Protein AF-A0A2E8TLS9-F1 (afdb_monomer_lite)

Foldseek 3Di:
DPPVVVVVVVVVVVVVVVVVVVVVVVVVVVVVVVVVVVVVVLVVVLVVLVVVLVVVLVVLVVPDPVDPLQPPLVVPPPVRRDPVSVVSVLSVLVNLVSVLVSLVVCVVSVNDDPVRSVVNVVVVVVSVVPVVNVVSVVD

Sequence (139 aa):
MNKSIFSMNSLSKYSELFQIIGVIGLIASLIFVGLELRQTQKIAIAGQQQARTILRTNQILSTYDFSPEEIGVENIPWSQQSDLQRYNREQRQVYYWTVNENNFYQYTQGMMDQVIWDKEKQYTELQWNHCHLRHVFEA

Secondary structure (DSSP, 8-state):
--HHHHHHHHHHHHHHHHHHHHHHHHHHHHHHHHHHHHHHHHHHHHHHHHHHHHHHHHHHHTT----TTTTTGGGS-GGG--HHHHHHHHHHHHHHHHHHHHHHHHHHTT-S-HHHHHHHHHHHHHHHT-GGGGGGG--

pLDDT: mean 88.12, std 12.0, range [49.0, 97.88]

Structure (mmCIF, N/CA/C/O backbone):
data_AF-A0A2E8TLS9-F1
#
_entry.id   AF-A0A2E8TLS9-F1
#
loop_
_atom_site.group_PDB
_atom_site.id
_atom_site.type_symbol
_atom_site.label_atom_id
_atom_site.label_alt_id
_atom_site.label_comp_id
_atom_site.label_asym_id
_atom_site.label_entity_id
_atom_site.label_seq_id
_atom_site.pdbx_PDB_ins_code
_atom_site.Cartn_x
_atom_site.Cartn_y
_atom_site.Cartn_z
_atom_site.occupancy
_atom_site.B_iso_or_equiv
_atom_site.auth_seq_id
_atom_site.auth_comp_id
_atom_site.auth_asym_id
_atom_site.auth_atom_id
_atom_site.pdbx_PDB_model_num
ATOM 1 N N . MET A 1 1 ? -52.554 4.611 58.811 1.00 49.69 1 MET A N 1
ATOM 2 C CA . MET A 1 1 ? -51.090 4.844 58.827 1.00 49.69 1 MET A CA 1
ATOM 3 C C . MET A 1 1 ? -50.409 3.784 57.965 1.00 49.69 1 MET A C 1
ATOM 5 O O . MET A 1 1 ? -50.374 2.663 58.433 1.00 49.69 1 MET A O 1
ATOM 9 N N . ASN A 1 2 ? -49.963 4.083 56.728 1.00 50.84 2 ASN A N 1
ATOM 10 C CA . ASN A 1 2 ? -48.824 3.378 56.073 1.00 50.84 2 ASN A CA 1
ATOM 11 C C . ASN A 1 2 ? -48.449 3.857 54.646 1.00 50.84 2 ASN A C 1
ATOM 13 O O . ASN A 1 2 ? -47.533 3.307 54.042 1.00 50.84 2 ASN A O 1
ATOM 17 N N . LYS A 1 3 ? -49.136 4.847 54.051 1.00 54.56 3 LYS A N 1
ATOM 18 C CA . LYS A 1 3 ? -48.860 5.234 52.649 1.00 54.56 3 LYS A CA 1
ATOM 19 C C . LYS A 1 3 ? -47.505 5.943 52.447 1.00 54.56 3 LYS A C 1
ATOM 21 O O . LYS A 1 3 ? -46.930 5.826 51.372 1.00 54.56 3 LYS A O 1
ATOM 26 N N . SER A 1 4 ? -46.965 6.624 53.462 1.00 56.00 4 SER A N 1
ATOM 27 C CA . SER A 1 4 ? -45.694 7.367 53.354 1.00 56.00 4 SER A CA 1
ATOM 28 C C . SER A 1 4 ? -44.446 6.475 53.392 1.00 56.00 4 SER A C 1
ATOM 30 O O . SER A 1 4 ? -43.499 6.723 52.651 1.00 56.00 4 SER A O 1
ATOM 32 N N . ILE A 1 5 ? -44.457 5.399 54.186 1.00 54.97 5 ILE A N 1
ATOM 33 C CA . ILE A 1 5 ? -43.314 4.477 54.331 1.00 54.97 5 ILE A CA 1
ATOM 34 C C . ILE A 1 5 ? -43.137 3.629 53.062 1.00 54.97 5 ILE A C 1
ATOM 36 O O . ILE A 1 5 ? -42.019 3.443 52.586 1.00 54.97 5 ILE A O 1
ATOM 40 N N . PHE A 1 6 ? -44.243 3.185 52.454 1.00 54.34 6 PHE A N 1
ATOM 41 C CA . PHE A 1 6 ? -44.208 2.446 51.185 1.00 54.34 6 PHE A CA 1
ATOM 42 C C . PHE A 1 6 ? -43.733 3.325 50.010 1.00 54.34 6 PHE A C 1
ATOM 44 O O . PHE A 1 6 ? -43.031 2.847 49.122 1.00 54.34 6 PHE A O 1
ATOM 51 N N . SER A 1 7 ? -44.050 4.626 50.042 1.00 56.19 7 SER A N 1
ATOM 52 C CA . SER A 1 7 ? -43.591 5.618 49.059 1.00 56.19 7 SER A CA 1
ATOM 53 C C . SER A 1 7 ? -42.081 5.872 49.145 1.00 56.19 7 SER A C 1
ATOM 55 O O . SER A 1 7 ? -41.403 5.848 48.118 1.00 56.19 7 SER A O 1
ATOM 57 N N . MET A 1 8 ? -41.529 6.064 50.350 1.00 58.91 8 MET A N 1
ATOM 58 C CA . MET A 1 8 ? -40.088 6.301 50.550 1.00 58.91 8 MET A CA 1
ATOM 59 C C . MET A 1 8 ? -39.226 5.115 50.096 1.00 58.91 8 MET A C 1
ATOM 61 O O . MET A 1 8 ? -38.180 5.323 49.489 1.00 58.91 8 MET A O 1
ATOM 65 N N . ASN A 1 9 ? -39.698 3.884 50.313 1.00 62.47 9 ASN A N 1
ATOM 66 C CA . ASN A 1 9 ? -38.979 2.668 49.921 1.00 62.47 9 ASN A CA 1
ATOM 67 C C . ASN A 1 9 ? -38.977 2.417 48.400 1.00 62.47 9 ASN A C 1
ATOM 69 O O . ASN A 1 9 ? -38.154 1.662 47.890 1.00 62.47 9 ASN A O 1
ATOM 73 N N . SER A 1 10 ? -39.924 3.013 47.667 1.00 62.62 10 SER A N 1
ATOM 74 C CA . SER A 1 10 ? -39.942 2.971 46.200 1.00 62.62 10 SER A CA 1
ATOM 75 C C . SER A 1 10 ? -39.013 4.029 45.595 1.00 62.62 10 SER A C 1
ATOM 77 O O . SER A 1 10 ? -38.249 3.720 44.688 1.00 62.62 10 SER A O 1
ATOM 79 N N . LEU A 1 11 ? -38.999 5.244 46.155 1.00 65.94 11 LEU A N 1
ATOM 80 C CA . LEU A 1 11 ? -38.130 6.352 45.740 1.00 65.94 11 LEU A CA 1
ATOM 81 C C . LEU A 1 11 ? -36.636 6.037 45.912 1.00 65.94 11 LEU A C 1
ATOM 83 O O . LEU A 1 11 ? -35.848 6.353 45.020 1.00 65.94 11 LEU A O 1
ATOM 87 N N . SER A 1 12 ? -36.246 5.379 47.010 1.00 72.94 12 SER A N 1
ATOM 88 C CA . SER A 1 12 ? -34.860 4.933 47.218 1.00 72.94 12 SER A CA 1
ATOM 89 C C . SER A 1 12 ? -34.420 3.906 46.170 1.00 72.94 12 SER A C 1
ATOM 91 O O . SER A 1 12 ? -33.356 4.061 45.577 1.00 72.94 12 SER A O 1
ATOM 93 N N . LYS A 1 13 ? -35.278 2.927 45.855 1.00 75.12 13 LYS A N 1
ATOM 94 C CA . LYS A 1 13 ? -35.021 1.921 44.811 1.00 75.12 13 LYS A CA 1
ATOM 95 C C . LYS A 1 13 ? -34.854 2.534 43.421 1.00 75.12 13 LYS A C 1
ATOM 97 O O . LYS A 1 13 ? -33.998 2.091 42.662 1.00 75.12 13 LYS A O 1
ATOM 102 N N . TYR A 1 14 ? -35.642 3.556 43.076 1.00 83.31 14 TYR A N 1
ATOM 103 C CA . TYR A 1 14 ? -35.463 4.270 41.808 1.00 83.31 14 TYR A CA 1
ATOM 104 C C . TYR A 1 14 ? -34.139 5.043 41.770 1.00 83.31 14 TYR A C 1
ATOM 106 O O . TYR A 1 14 ? -33.458 5.016 40.750 1.00 83.31 14 TYR A O 1
ATOM 114 N N . SER A 1 15 ? -33.737 5.677 42.877 1.00 84.69 15 SER A N 1
ATOM 115 C CA . SER A 1 15 ? -32.448 6.375 42.987 1.00 84.69 15 SER A CA 1
ATOM 116 C C . SER A 1 15 ? -31.251 5.435 42.783 1.00 84.69 15 SER A C 1
ATOM 118 O O . SER A 1 15 ? -30.361 5.734 41.989 1.00 84.69 15 SER A O 1
ATOM 120 N N . GLU A 1 16 ? -31.255 4.266 43.430 1.00 87.56 16 GLU A N 1
ATOM 121 C CA . GLU A 1 16 ? -30.221 3.233 43.252 1.00 87.56 16 GLU A CA 1
ATOM 122 C C . GLU A 1 16 ? -30.150 2.742 41.798 1.00 87.56 16 GLU A C 1
ATOM 124 O O . GLU A 1 16 ? -29.066 2.610 41.227 1.00 87.56 16 GLU A O 1
ATOM 129 N N . LEU A 1 17 ? -31.305 2.542 41.159 1.00 91.38 17 LEU A N 1
ATOM 130 C CA . LEU A 1 17 ? -31.386 2.124 39.761 1.00 91.38 17 LEU A CA 1
ATOM 131 C C . LEU A 1 17 ? -30.816 3.190 38.810 1.00 91.38 17 LEU A C 1
ATOM 133 O O . LEU A 1 17 ? -30.046 2.856 37.909 1.00 91.38 17 LEU A O 1
ATOM 137 N N . PHE A 1 18 ? -31.117 4.472 39.036 1.00 92.56 18 PHE A N 1
ATOM 138 C CA . PHE A 1 18 ? -30.529 5.569 38.261 1.00 92.56 18 PHE A CA 1
ATOM 139 C C . PHE A 1 18 ? -29.016 5.693 38.464 1.00 92.56 18 PHE A C 1
ATOM 141 O O . PHE A 1 18 ? -28.305 5.966 37.499 1.00 92.56 18 PHE A O 1
ATOM 148 N N . GLN A 1 19 ? -28.504 5.461 39.675 1.00 92.31 19 GLN A N 1
ATOM 149 C CA . GLN A 1 19 ? -27.060 5.464 39.932 1.00 92.31 19 GLN A CA 1
ATOM 150 C C . GLN A 1 19 ? -26.349 4.338 39.181 1.00 92.31 19 GLN A C 1
ATOM 152 O O . GLN A 1 19 ? -25.338 4.586 38.525 1.00 92.31 19 GLN A O 1
ATOM 157 N N . ILE A 1 20 ? -26.899 3.121 39.214 1.00 94.88 20 ILE A N 1
ATOM 158 C CA . ILE A 1 20 ? -26.346 1.979 38.476 1.00 94.88 20 ILE A CA 1
ATOM 159 C C . ILE A 1 20 ? -26.344 2.270 36.972 1.00 94.88 20 ILE A C 1
ATOM 161 O O . ILE A 1 20 ? -25.318 2.091 36.316 1.00 94.88 20 ILE A O 1
ATOM 165 N N . ILE A 1 21 ? -27.451 2.785 36.427 1.00 95.88 21 ILE A N 1
ATOM 166 C CA . ILE A 1 21 ? -27.529 3.183 35.014 1.00 95.88 21 ILE A CA 1
ATOM 167 C C . ILE A 1 21 ? -26.514 4.287 34.695 1.00 95.88 21 ILE A C 1
ATOM 169 O O . ILE A 1 21 ? -25.871 4.229 33.651 1.00 95.88 21 ILE A O 1
ATOM 173 N N . GLY A 1 22 ? -26.328 5.263 35.585 1.00 96.25 22 GLY A N 1
ATOM 174 C CA . GLY A 1 22 ? -25.355 6.341 35.407 1.00 96.25 22 GLY A CA 1
ATOM 175 C C . GLY A 1 22 ? -23.915 5.831 35.324 1.00 96.25 22 GLY A C 1
ATOM 176 O O . GLY A 1 22 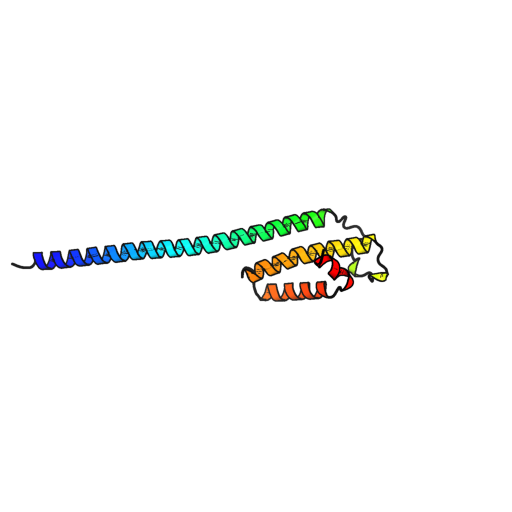? -23.175 6.216 34.419 1.00 96.25 22 GLY A O 1
ATOM 177 N N . VAL A 1 23 ? -23.529 4.914 36.216 1.00 97.00 23 VAL A N 1
ATOM 178 C CA . VAL A 1 23 ? -22.197 4.288 36.197 1.00 97.00 23 VAL A CA 1
ATOM 179 C C . VAL A 1 23 ? -22.015 3.422 34.949 1.00 97.00 23 VAL A C 1
ATOM 181 O O . VAL A 1 23 ? -20.978 3.512 34.295 1.00 97.00 23 VAL A O 1
ATOM 184 N N . ILE A 1 24 ? -23.027 2.638 34.563 1.00 97.25 24 ILE A N 1
ATOM 185 C CA . ILE A 1 24 ? -22.999 1.858 33.316 1.00 97.25 24 ILE A CA 1
ATOM 186 C C . ILE A 1 24 ? -22.857 2.783 32.103 1.00 97.25 24 ILE A C 1
ATOM 188 O O . ILE A 1 24 ? -22.066 2.493 31.208 1.00 97.25 24 ILE A O 1
ATOM 192 N N . GLY A 1 25 ? -23.568 3.912 32.084 1.00 97.56 25 GLY A N 1
ATOM 193 C CA . GLY A 1 25 ? -23.479 4.915 31.026 1.00 97.56 25 GLY A CA 1
ATOM 194 C C . GLY A 1 25 ? -22.079 5.518 30.900 1.00 97.56 25 GLY A C 1
ATOM 195 O O . GLY A 1 25 ? -21.567 5.634 29.788 1.00 97.56 25 GLY A O 1
ATOM 196 N N . LEU A 1 26 ? -21.427 5.831 32.025 1.00 97.06 26 LEU A N 1
ATOM 197 C CA . LEU A 1 26 ? -20.033 6.289 32.049 1.00 97.06 26 LEU A CA 1
ATOM 198 C C . LEU A 1 26 ? -19.059 5.223 31.537 1.00 97.06 26 LEU A C 1
ATOM 200 O O . LEU A 1 26 ? -18.155 5.527 30.767 1.00 97.06 26 LEU A O 1
ATOM 204 N N . ILE A 1 27 ? -19.235 3.965 31.938 1.00 97.88 27 ILE A N 1
ATOM 205 C CA . ILE A 1 27 ? -18.377 2.874 31.462 1.00 97.88 27 ILE A CA 1
ATOM 206 C C . ILE A 1 27 ? -18.564 2.674 29.952 1.00 97.88 27 ILE A C 1
ATOM 208 O O . ILE A 1 27 ? -17.583 2.572 29.217 1.00 97.88 27 ILE A O 1
ATOM 212 N N . ALA A 1 28 ? -19.810 2.662 29.474 1.00 97.69 28 ALA A N 1
ATOM 213 C CA . ALA A 1 28 ? -20.123 2.507 28.059 1.00 97.69 28 ALA A CA 1
ATOM 214 C C . ALA A 1 28 ? -19.547 3.653 27.210 1.00 97.69 28 ALA A C 1
ATOM 216 O O . ALA A 1 28 ? -18.992 3.393 26.141 1.00 97.69 28 ALA A O 1
ATOM 217 N N . SER A 1 29 ? -19.614 4.900 27.693 1.00 97.62 29 SER A N 1
ATOM 218 C CA . SER A 1 29 ? -19.032 6.044 26.983 1.00 97.62 29 SER A CA 1
ATOM 219 C C . SER A 1 29 ? -17.506 5.956 26.907 1.00 97.62 29 SER A C 1
ATOM 221 O O . SER A 1 29 ? -16.939 6.182 25.840 1.00 97.62 29 SER A O 1
ATOM 223 N N . LEU A 1 30 ? -16.833 5.547 27.987 1.00 97.69 30 LEU A N 1
ATOM 224 C CA . LEU A 1 30 ? -15.380 5.353 27.994 1.00 97.69 30 LEU A CA 1
ATOM 225 C C . LEU A 1 30 ? -14.932 4.232 27.049 1.00 97.69 30 LEU A C 1
ATOM 227 O O . LEU A 1 30 ? -13.916 4.378 26.370 1.00 97.69 30 LEU A O 1
ATOM 231 N N . ILE A 1 31 ? -15.689 3.134 26.966 1.00 97.69 31 ILE A N 1
ATOM 232 C CA . ILE A 1 31 ? -15.417 2.053 26.008 1.00 97.69 31 ILE A CA 1
ATOM 233 C C . ILE A 1 31 ? -15.513 2.582 24.576 1.00 97.69 31 ILE A C 1
ATOM 235 O O . ILE A 1 31 ? -14.612 2.337 23.775 1.00 97.69 31 ILE A O 1
ATOM 239 N N . PHE A 1 32 ? -16.574 3.326 24.262 1.00 97.81 32 PHE A N 1
ATOM 240 C CA . PHE A 1 32 ? -16.770 3.906 22.938 1.00 97.81 32 PHE A CA 1
ATOM 241 C C . PHE A 1 32 ? -15.620 4.849 22.553 1.00 97.81 32 PHE A C 1
ATOM 243 O O . PHE A 1 32 ? -15.005 4.663 21.506 1.00 97.81 32 PHE A O 1
ATOM 250 N N . VAL A 1 33 ? -15.238 5.764 23.450 1.00 97.62 33 VAL A N 1
ATOM 251 C CA . VAL A 1 33 ? -14.085 6.658 23.247 1.00 97.62 33 VAL A CA 1
ATOM 252 C C . VAL A 1 33 ? -12.790 5.864 23.050 1.00 97.62 33 VAL A C 1
ATOM 254 O O . VAL A 1 33 ? -11.993 6.178 22.170 1.00 97.62 33 VAL A O 1
ATOM 257 N N . GLY A 1 34 ? -12.572 4.799 23.826 1.00 97.50 34 GLY A N 1
ATOM 258 C CA . GLY A 1 34 ? -11.405 3.929 23.662 1.00 97.50 34 GLY A CA 1
ATOM 259 C C . GLY A 1 34 ? -11.338 3.268 22.279 1.00 97.50 34 GLY A C 1
ATOM 260 O O . GLY A 1 34 ? -10.258 3.164 21.692 1.00 97.50 34 GLY A O 1
ATOM 261 N N . LEU A 1 35 ? -12.486 2.858 21.730 1.00 97.19 35 LEU A N 1
ATOM 262 C CA . LEU A 1 35 ? -12.580 2.310 20.375 1.00 97.19 35 LEU A CA 1
ATOM 263 C C . LEU A 1 35 ? -12.284 3.376 19.308 1.00 97.19 35 LEU A C 1
ATOM 265 O O . LEU A 1 35 ? -11.492 3.112 18.400 1.00 97.19 35 LEU A O 1
ATOM 269 N N . GLU A 1 36 ? -12.846 4.580 19.444 1.00 96.56 36 GLU A N 1
ATOM 270 C CA . GLU A 1 36 ? -12.599 5.703 18.527 1.00 96.56 36 GLU A CA 1
ATOM 271 C C . GLU A 1 36 ? -11.126 6.131 18.517 1.00 96.56 36 GLU A C 1
ATOM 273 O O . GLU A 1 36 ? -10.543 6.342 17.450 1.00 96.56 36 GLU A O 1
ATOM 278 N N . LEU A 1 37 ? -10.483 6.200 19.688 1.00 97.62 37 LEU A N 1
ATOM 279 C CA . LEU A 1 37 ? -9.060 6.527 19.801 1.00 97.62 37 LEU A CA 1
ATOM 280 C C . LEU A 1 37 ? -8.186 5.478 19.111 1.00 97.62 37 LEU A C 1
ATOM 282 O O . LEU A 1 37 ? -7.268 5.833 18.370 1.00 97.62 37 LEU A O 1
ATOM 286 N N . ARG A 1 38 ? -8.492 4.187 19.289 1.00 96.25 38 ARG A N 1
ATOM 287 C CA . ARG A 1 38 ? -7.762 3.100 18.621 1.00 96.25 38 ARG A CA 1
ATOM 288 C C . ARG A 1 38 ? -7.904 3.176 17.100 1.00 96.25 38 ARG A C 1
ATOM 290 O O . ARG A 1 38 ? -6.923 2.974 16.383 1.00 96.25 38 ARG A O 1
ATOM 297 N N . GLN A 1 39 ? -9.104 3.464 16.599 1.00 94.94 39 GLN A N 1
ATOM 298 C CA . GLN A 1 39 ? -9.338 3.638 15.165 1.00 94.94 39 GLN A CA 1
ATOM 299 C C . GLN A 1 39 ? -8.597 4.866 14.623 1.00 94.94 39 GLN A C 1
ATOM 301 O O . GLN A 1 39 ? -7.918 4.771 13.601 1.00 94.94 39 GLN A O 1
ATOM 306 N N . THR A 1 40 ? -8.664 5.990 15.335 1.00 96.62 40 THR A N 1
ATOM 307 C CA . THR A 1 40 ? -7.980 7.238 14.970 1.00 96.62 40 THR A CA 1
ATOM 308 C C . THR A 1 40 ? -6.469 7.042 14.910 1.00 96.62 40 THR A C 1
ATOM 310 O O . THR A 1 40 ? -5.832 7.431 13.933 1.00 96.62 40 THR A O 1
ATOM 313 N N . GLN A 1 41 ? -5.888 6.369 15.907 1.00 95.75 41 GLN A N 1
ATOM 314 C CA . GLN A 1 41 ? -4.464 6.042 15.925 1.00 95.75 41 GLN A CA 1
ATOM 315 C C . GLN A 1 41 ? -4.070 5.185 14.717 1.00 95.75 41 GLN A C 1
ATOM 317 O O . GLN A 1 41 ? -3.058 5.456 14.072 1.00 95.75 41 GLN A O 1
ATOM 322 N N . LYS A 1 42 ? -4.876 4.173 14.379 1.00 95.81 42 LYS A N 1
ATOM 323 C CA . LYS A 1 42 ? -4.630 3.312 13.218 1.00 95.81 42 LYS A CA 1
ATOM 324 C C . LYS A 1 42 ? -4.619 4.109 11.908 1.00 95.81 42 LYS A C 1
ATOM 326 O O . LYS A 1 42 ? -3.695 3.948 11.115 1.00 95.81 42 LYS A O 1
ATOM 331 N N . ILE A 1 43 ? -5.596 4.998 11.712 1.00 96.25 43 ILE A N 1
ATOM 332 C CA . ILE A 1 43 ? -5.673 5.882 10.536 1.00 96.25 43 ILE A CA 1
ATOM 333 C C . ILE A 1 43 ? -4.478 6.847 10.495 1.00 96.25 43 ILE A C 1
ATOM 335 O O . ILE A 1 43 ? -3.917 7.086 9.429 1.00 96.25 43 ILE A O 1
ATOM 339 N N . ALA A 1 44 ? -4.048 7.376 11.642 1.00 97.00 44 ALA A N 1
ATOM 340 C CA . ALA A 1 44 ? -2.909 8.287 11.706 1.00 97.00 44 ALA A CA 1
ATOM 341 C C . ALA A 1 44 ? -1.592 7.606 11.292 1.00 97.00 44 ALA A C 1
ATOM 343 O O . ALA A 1 44 ? -0.842 8.159 10.489 1.00 97.00 44 ALA A O 1
ATOM 344 N N . ILE A 1 45 ? -1.328 6.391 11.788 1.00 97.12 45 ILE A N 1
ATOM 345 C CA . ILE A 1 45 ? -0.124 5.621 11.427 1.00 97.12 45 ILE A CA 1
ATOM 346 C C . ILE A 1 45 ? -0.141 5.278 9.932 1.00 97.12 45 ILE A C 1
ATOM 348 O O . ILE A 1 45 ? 0.865 5.441 9.242 1.00 97.12 45 ILE A O 1
ATOM 352 N N . ALA A 1 46 ? -1.296 4.867 9.416 1.00 95.75 46 ALA A N 1
ATOM 353 C CA . ALA A 1 46 ? -1.503 4.621 7.997 1.00 95.75 46 ALA A CA 1
ATOM 354 C C . ALA A 1 46 ? -1.229 5.836 7.114 1.00 95.75 46 ALA A C 1
ATOM 356 O O . ALA A 1 46 ? -0.480 5.751 6.142 1.00 95.75 46 ALA A O 1
ATOM 357 N N . GLY A 1 47 ? -1.796 6.985 7.484 1.00 96.50 47 GLY A N 1
ATOM 358 C CA . GLY A 1 47 ? -1.557 8.246 6.793 1.00 96.50 47 GLY A CA 1
ATOM 359 C C . GLY A 1 47 ? -0.083 8.645 6.829 1.00 96.50 47 GLY A C 1
ATOM 360 O O . GLY A 1 47 ? 0.444 9.135 5.833 1.00 96.50 47 GLY A O 1
ATOM 361 N N . GLN A 1 48 ? 0.616 8.380 7.937 1.00 97.06 48 GLN A N 1
ATOM 362 C CA . GLN A 1 48 ? 2.054 8.619 8.039 1.00 97.06 48 GLN A CA 1
ATOM 363 C C . GLN A 1 48 ? 2.864 7.707 7.106 1.00 97.06 48 GLN A C 1
ATOM 365 O O . GLN A 1 48 ? 3.802 8.187 6.465 1.00 97.06 48 GLN A O 1
ATOM 370 N N . GLN A 1 49 ? 2.510 6.422 7.002 1.00 96.12 49 GLN A N 1
ATOM 371 C CA . GLN A 1 49 ? 3.155 5.495 6.069 1.00 96.12 49 GLN A CA 1
ATOM 372 C C . GLN A 1 49 ? 2.943 5.949 4.620 1.00 96.12 49 GLN A C 1
ATOM 374 O O . GLN A 1 49 ? 3.914 6.108 3.882 1.00 96.12 49 GLN A O 1
ATOM 379 N N . GLN A 1 50 ? 1.707 6.290 4.251 1.00 96.88 50 GLN A N 1
ATOM 380 C CA . GLN A 1 50 ? 1.392 6.826 2.929 1.00 96.88 50 GLN A CA 1
ATOM 381 C C . GLN A 1 50 ? 2.153 8.130 2.634 1.00 96.88 50 GLN A C 1
ATOM 383 O O . GLN A 1 50 ? 2.681 8.301 1.537 1.00 96.88 50 GLN A O 1
ATOM 388 N N . ALA A 1 51 ? 2.259 9.046 3.602 1.00 97.81 51 ALA A N 1
ATOM 389 C CA . ALA A 1 51 ? 3.013 10.289 3.436 1.00 97.81 51 ALA A CA 1
ATOM 390 C C . ALA A 1 51 ? 4.509 10.030 3.193 1.00 97.81 51 ALA A C 1
ATOM 392 O O . ALA A 1 51 ? 5.114 10.673 2.335 1.00 97.81 51 ALA A O 1
ATOM 393 N N . ARG A 1 52 ? 5.107 9.058 3.896 1.00 96.50 52 ARG A N 1
ATOM 394 C CA . ARG A 1 52 ? 6.496 8.630 3.653 1.00 96.50 52 ARG A CA 1
ATOM 395 C C . ARG A 1 52 ? 6.672 8.051 2.257 1.00 96.50 52 ARG A C 1
ATOM 397 O O . ARG A 1 52 ? 7.639 8.399 1.583 1.00 96.50 52 ARG A O 1
ATOM 404 N N . THR A 1 53 ? 5.733 7.221 1.813 1.00 96.88 53 THR A N 1
ATOM 405 C CA . THR A 1 53 ? 5.720 6.683 0.451 1.00 96.88 53 THR A CA 1
ATOM 406 C C . THR A 1 53 ? 5.674 7.806 -0.575 1.00 96.88 53 THR A C 1
ATOM 408 O O . THR A 1 53 ? 6.525 7.818 -1.454 1.00 96.88 53 THR A O 1
ATOM 411 N N . ILE A 1 54 ? 4.783 8.793 -0.418 1.00 96.81 54 ILE A N 1
ATOM 412 C CA . ILE A 1 54 ? 4.683 9.952 -1.323 1.00 96.81 54 ILE A CA 1
ATOM 413 C C . ILE A 1 54 ? 6.001 10.734 -1.379 1.00 96.81 54 ILE A C 1
ATOM 415 O O . ILE A 1 54 ? 6.482 11.065 -2.463 1.00 96.81 54 ILE A O 1
ATOM 419 N N . LEU A 1 55 ? 6.611 11.019 -0.225 1.00 96.12 55 LEU A N 1
ATOM 420 C CA . LEU A 1 55 ? 7.898 11.715 -0.163 1.00 96.12 55 LEU A CA 1
ATOM 421 C C . LEU A 1 55 ? 8.998 10.936 -0.892 1.00 96.12 55 LEU A C 1
ATOM 423 O O . LEU A 1 55 ? 9.715 11.512 -1.710 1.00 96.12 55 LEU A O 1
ATOM 427 N N . ARG A 1 56 ? 9.094 9.624 -0.648 1.00 93.69 56 ARG A N 1
ATOM 428 C CA . ARG A 1 56 ? 10.080 8.754 -1.300 1.00 93.69 56 ARG A CA 1
ATOM 429 C C . ARG A 1 56 ? 9.835 8.658 -2.804 1.00 93.69 56 ARG A C 1
ATOM 431 O O . ARG A 1 56 ? 10.781 8.778 -3.576 1.00 93.69 56 ARG A O 1
ATOM 438 N N . THR A 1 57 ? 8.585 8.506 -3.240 1.00 94.06 57 THR A N 1
ATOM 439 C CA . THR A 1 57 ? 8.252 8.476 -4.669 1.00 94.06 57 THR A CA 1
ATOM 440 C C . THR A 1 57 ? 8.545 9.804 -5.347 1.00 94.06 57 THR A C 1
ATOM 442 O O . THR A 1 57 ? 9.062 9.793 -6.453 1.00 94.06 57 THR A O 1
ATOM 445 N N . ASN A 1 58 ? 8.291 10.942 -4.695 1.00 93.56 58 ASN A N 1
ATOM 446 C CA . ASN A 1 58 ? 8.624 12.256 -5.249 1.00 93.56 58 ASN A CA 1
ATOM 447 C C . ASN A 1 58 ? 10.138 12.443 -5.378 1.00 93.56 58 ASN A C 1
ATOM 449 O O . ASN A 1 58 ? 10.599 12.974 -6.383 1.00 93.56 58 ASN A O 1
ATOM 453 N N . GLN A 1 59 ? 10.913 11.973 -4.396 1.00 91.31 59 GLN A N 1
ATOM 454 C CA . GLN A 1 59 ? 12.371 11.978 -4.479 1.00 91.31 59 GLN A CA 1
ATOM 455 C C . GLN A 1 59 ? 12.860 11.125 -5.657 1.00 91.31 59 GLN A C 1
ATOM 457 O O . GLN A 1 59 ? 13.672 11.601 -6.442 1.00 91.31 59 GLN A O 1
ATOM 462 N N . ILE A 1 60 ? 12.336 9.907 -5.820 1.00 88.44 60 ILE A N 1
ATOM 463 C CA . ILE A 1 60 ? 12.687 9.032 -6.949 1.00 88.44 60 ILE A CA 1
ATOM 464 C C . ILE A 1 60 ? 12.276 9.675 -8.278 1.00 88.44 60 ILE A C 1
ATOM 466 O O . ILE A 1 60 ? 13.069 9.732 -9.202 1.00 88.44 60 ILE A O 1
ATOM 470 N N . LEU A 1 61 ? 11.060 10.211 -8.385 1.00 86.38 61 LEU A N 1
ATOM 471 C CA . LEU A 1 61 ? 10.575 10.839 -9.617 1.00 86.38 61 LEU A CA 1
ATOM 472 C C . LEU A 1 61 ? 11.334 12.123 -9.977 1.00 86.38 61 LEU A C 1
ATOM 474 O O . LEU A 1 61 ? 11.449 12.434 -11.155 1.00 86.38 61 LEU A O 1
ATOM 478 N N . SER A 1 62 ? 11.891 12.839 -8.996 1.00 86.44 62 SER A N 1
ATOM 479 C CA . SER A 1 62 ? 12.700 14.043 -9.241 1.00 86.44 62 SER A CA 1
ATOM 480 C C . SER A 1 62 ? 14.003 13.768 -9.996 1.00 86.44 62 SER A C 1
ATOM 482 O O . SER A 1 62 ? 14.590 14.699 -10.541 1.00 86.44 62 SER A O 1
ATOM 484 N N . THR A 1 63 ? 14.451 12.508 -10.037 1.00 76.00 63 THR A N 1
ATOM 485 C CA . THR A 1 63 ? 15.641 12.099 -10.792 1.00 76.00 63 THR A CA 1
ATOM 486 C C . THR A 1 63 ? 15.329 11.705 -12.234 1.00 76.00 63 THR A C 1
ATOM 488 O O . THR A 1 63 ? 16.263 11.409 -12.971 1.00 76.00 63 THR A O 1
ATOM 491 N N . TYR A 1 64 ? 14.053 11.658 -12.634 1.00 77.50 64 TYR A N 1
ATOM 492 C CA . TYR A 1 64 ? 13.657 11.340 -14.007 1.00 77.50 64 TYR A CA 1
ATOM 493 C C . TYR A 1 64 ? 13.566 12.606 -14.839 1.00 77.50 64 TYR A C 1
ATOM 495 O O . TYR A 1 64 ? 12.897 13.563 -14.448 1.00 77.50 64 TYR A O 1
ATOM 503 N N . ASP A 1 65 ? 14.176 12.566 -16.018 1.00 74.19 65 ASP A N 1
ATOM 504 C CA . ASP A 1 65 ? 14.074 13.640 -17.007 1.00 74.19 65 ASP A CA 1
ATOM 505 C C . ASP A 1 65 ? 12.911 13.393 -17.990 1.00 74.19 65 ASP A C 1
ATOM 507 O O . ASP A 1 65 ? 12.539 14.266 -18.770 1.00 74.19 65 ASP A O 1
ATOM 511 N N . PHE A 1 66 ? 12.306 12.194 -17.958 1.00 74.62 66 PHE A N 1
ATOM 512 C CA . PHE A 1 66 ? 11.273 11.736 -18.897 1.00 74.62 66 PHE A CA 1
ATOM 513 C C . PHE A 1 66 ? 11.687 11.944 -20.361 1.00 74.62 66 PHE A C 1
ATOM 515 O O . PHE A 1 66 ? 10.867 12.259 -21.228 1.00 74.62 66 PHE A O 1
ATOM 522 N N . SER A 1 67 ? 12.980 11.771 -20.635 1.00 80.12 67 SER A N 1
ATOM 523 C CA . SER A 1 67 ? 13.548 11.959 -21.963 1.00 80.12 67 SER A CA 1
ATOM 524 C C . SER A 1 67 ? 13.025 10.894 -22.944 1.00 80.12 67 SER A C 1
ATOM 526 O O . SER A 1 67 ? 12.565 9.823 -22.530 1.00 80.12 67 SER A O 1
ATOM 528 N N . PRO A 1 68 ? 13.115 11.119 -24.267 1.00 72.62 68 PRO A N 1
ATOM 529 C CA . PRO A 1 68 ? 12.748 10.102 -25.254 1.00 72.62 68 PRO A CA 1
ATOM 530 C C . PRO A 1 68 ? 13.507 8.773 -25.098 1.00 72.62 68 PRO A C 1
ATOM 532 O O . PRO A 1 68 ? 12.997 7.739 -25.514 1.00 72.62 68 PRO A O 1
ATOM 535 N N . GLU A 1 69 ? 14.700 8.786 -24.493 1.00 71.12 69 GLU A N 1
ATOM 536 C CA . GLU A 1 69 ? 15.485 7.578 -24.201 1.00 71.12 69 GLU A CA 1
ATOM 537 C C . GLU A 1 69 ? 14.945 6.789 -22.994 1.00 71.12 69 GLU A C 1
ATOM 539 O O . GLU A 1 69 ? 15.200 5.587 -22.879 1.00 71.12 69 GLU A O 1
ATOM 544 N N . GLU A 1 70 ? 14.188 7.447 -22.109 1.00 73.44 70 GLU A N 1
ATOM 545 C CA . GLU A 1 70 ? 13.519 6.856 -20.944 1.00 73.44 70 GLU A CA 1
ATOM 546 C C . GLU A 1 70 ? 12.116 6.338 -21.267 1.00 73.44 70 GLU A C 1
ATOM 548 O O . GLU A 1 70 ? 11.655 5.359 -20.672 1.00 73.44 70 GLU A O 1
ATOM 553 N N . ILE A 1 71 ? 11.424 6.984 -22.208 1.00 75.50 71 ILE A N 1
ATOM 554 C CA . ILE A 1 71 ? 10.073 6.603 -22.617 1.00 75.50 71 ILE A CA 1
ATOM 555 C C . ILE A 1 71 ? 10.125 5.277 -23.383 1.00 75.50 71 ILE A C 1
ATOM 557 O O . ILE A 1 71 ? 10.650 5.188 -24.490 1.00 75.50 71 ILE A O 1
ATOM 561 N N . GLY A 1 72 ? 9.519 4.234 -22.811 1.00 79.25 72 GLY A N 1
ATOM 562 C CA . GLY A 1 72 ? 9.384 2.937 -23.471 1.00 79.25 72 GLY A CA 1
ATOM 563 C C . GLY A 1 72 ? 10.637 2.068 -23.411 1.00 79.25 7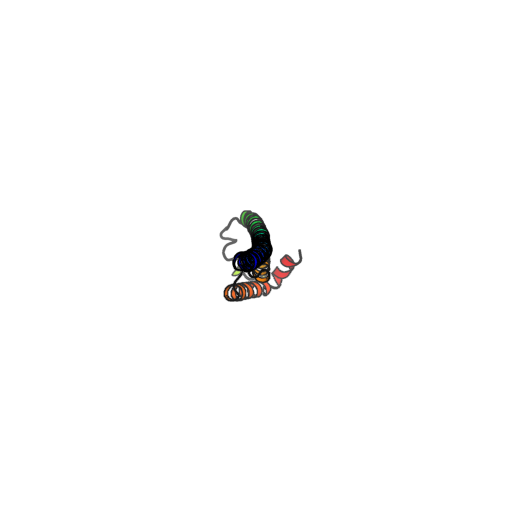2 GLY A C 1
ATOM 564 O O . GLY A 1 72 ? 10.727 1.101 -24.170 1.00 79.25 72 GLY A O 1
ATOM 565 N N . VAL A 1 73 ? 11.570 2.361 -22.497 1.00 85.25 73 VAL A N 1
ATOM 566 C CA . VAL A 1 73 ? 12.730 1.504 -22.204 1.00 85.25 73 VAL A CA 1
ATOM 567 C C . VAL A 1 73 ? 12.313 0.060 -21.886 1.00 85.25 73 VAL A C 1
ATOM 569 O O . VAL A 1 73 ? 13.056 -0.881 -22.156 1.00 85.25 73 VAL A O 1
ATOM 572 N N . GLU A 1 74 ? 11.090 -0.148 -21.388 1.00 82.62 74 GLU A N 1
ATOM 573 C CA . GLU A 1 74 ? 10.510 -1.469 -21.131 1.00 82.62 74 GLU A CA 1
ATOM 574 C C . GLU A 1 74 ? 10.296 -2.313 -22.397 1.00 82.62 74 GLU A C 1
ATOM 576 O O . GLU A 1 74 ? 10.252 -3.538 -22.307 1.00 82.62 74 GLU A O 1
ATOM 581 N N . ASN A 1 75 ? 10.198 -1.683 -23.572 1.00 86.31 75 ASN A N 1
ATOM 582 C CA . ASN A 1 75 ? 10.047 -2.373 -24.857 1.00 86.31 75 ASN A CA 1
ATOM 583 C C . ASN A 1 75 ? 11.389 -2.822 -25.456 1.00 86.31 75 ASN A C 1
ATOM 585 O O . ASN A 1 75 ? 11.410 -3.569 -26.434 1.00 86.31 75 ASN A O 1
ATOM 589 N N . ILE A 1 76 ? 12.511 -2.365 -24.893 1.00 88.75 76 ILE A N 1
ATOM 590 C CA . ILE A 1 76 ? 13.856 -2.721 -25.346 1.00 88.75 76 ILE A CA 1
ATOM 591 C C . ILE A 1 76 ? 14.323 -3.941 -24.542 1.00 88.75 76 ILE A C 1
ATOM 593 O O . ILE A 1 76 ? 14.338 -3.875 -23.309 1.00 88.75 76 ILE A O 1
ATOM 597 N N . PRO A 1 77 ? 14.741 -5.051 -25.185 1.00 91.44 77 PRO A N 1
ATOM 598 C CA . PRO A 1 77 ? 15.283 -6.203 -24.472 1.00 91.44 77 PRO A CA 1
ATOM 599 C C . PRO A 1 77 ? 16.450 -5.803 -23.560 1.00 91.44 77 PRO A C 1
ATOM 601 O O . PRO A 1 77 ? 17.361 -5.105 -23.998 1.00 91.44 77 PRO A O 1
ATOM 604 N N . TRP A 1 78 ? 16.472 -6.294 -22.317 1.00 90.12 78 TRP A N 1
ATOM 605 C CA . TRP A 1 78 ? 17.482 -5.938 -21.301 1.00 90.12 78 TRP A CA 1
ATOM 606 C C . TRP A 1 78 ? 18.938 -6.018 -21.799 1.00 90.12 78 TRP A C 1
ATOM 608 O O . TRP A 1 78 ? 19.774 -5.163 -21.500 1.00 90.12 78 TRP A O 1
ATOM 618 N N . SER A 1 79 ? 19.253 -7.033 -22.609 1.00 90.81 79 SER A N 1
ATOM 619 C CA . SER A 1 79 ? 20.591 -7.233 -23.179 1.00 90.81 79 SER A CA 1
ATOM 620 C C . SER A 1 79 ? 21.011 -6.147 -24.174 1.00 90.81 79 SER A C 1
ATOM 622 O O . SER A 1 79 ? 22.202 -5.996 -24.416 1.00 90.81 79 SER A O 1
ATOM 624 N N . GLN A 1 80 ? 20.056 -5.414 -24.748 1.00 92.50 80 GLN A N 1
ATOM 625 C CA . GLN A 1 80 ? 20.264 -4.346 -25.732 1.00 92.50 80 GLN A CA 1
ATOM 626 C C . GLN A 1 80 ? 20.176 -2.943 -25.116 1.00 92.50 80 GLN A C 1
ATOM 628 O O . GLN A 1 80 ? 20.434 -1.963 -25.808 1.00 92.50 80 GLN A O 1
ATOM 633 N N . GLN A 1 81 ? 19.808 -2.841 -23.838 1.00 90.94 81 GLN A N 1
ATOM 634 C CA . GLN A 1 81 ? 19.739 -1.564 -23.135 1.00 90.94 81 GLN A CA 1
ATOM 635 C C . GLN A 1 81 ? 21.141 -1.024 -22.837 1.00 90.94 81 GLN A C 1
ATOM 637 O O . GLN A 1 81 ? 22.035 -1.787 -22.457 1.00 90.94 81 GLN A O 1
ATOM 642 N N . SER A 1 82 ? 21.307 0.293 -22.975 1.00 90.94 82 SER A N 1
ATOM 643 C CA . SER A 1 82 ? 22.490 1.007 -22.489 1.00 90.94 82 SER A CA 1
ATOM 644 C C . SER A 1 82 ? 22.564 0.980 -20.958 1.00 90.94 82 SER A C 1
ATOM 646 O O . SER A 1 82 ? 21.572 0.706 -20.278 1.00 90.94 82 SER A O 1
ATOM 648 N N . ASP A 1 83 ? 23.726 1.308 -20.394 1.00 90.19 83 ASP A N 1
ATOM 649 C CA . ASP A 1 83 ? 23.892 1.367 -18.935 1.00 90.19 83 ASP A CA 1
ATOM 650 C C . ASP A 1 83 ? 22.937 2.385 -18.291 1.00 90.19 83 ASP A C 1
ATOM 652 O O . ASP A 1 83 ? 22.338 2.104 -17.254 1.00 90.19 83 ASP A O 1
ATOM 656 N N . LEU A 1 84 ? 22.709 3.529 -18.949 1.00 86.62 84 LEU A N 1
ATOM 657 C CA . LEU A 1 84 ? 21.746 4.535 -18.494 1.00 86.62 84 LEU A CA 1
ATOM 658 C C . LEU A 1 84 ? 20.303 4.003 -18.524 1.00 86.62 84 LEU A C 1
ATOM 660 O O . LEU A 1 84 ? 19.546 4.195 -17.577 1.00 86.62 84 LEU A O 1
ATOM 664 N N . GLN A 1 85 ? 19.923 3.285 -19.583 1.00 88.69 85 GLN A N 1
ATOM 665 C CA . GLN A 1 85 ? 18.596 2.673 -19.695 1.00 88.69 85 GLN A CA 1
ATOM 666 C C . GLN A 1 85 ? 18.352 1.613 -18.614 1.00 88.69 85 GLN A C 1
ATOM 668 O O . GLN A 1 85 ? 17.262 1.557 -18.040 1.00 88.69 85 GLN A O 1
ATOM 673 N N . ARG A 1 86 ? 19.370 0.802 -18.300 1.00 90.25 86 ARG A N 1
ATOM 674 C CA . ARG A 1 86 ? 19.308 -0.180 -17.208 1.00 90.25 86 ARG A CA 1
ATOM 675 C C . ARG A 1 86 ? 19.175 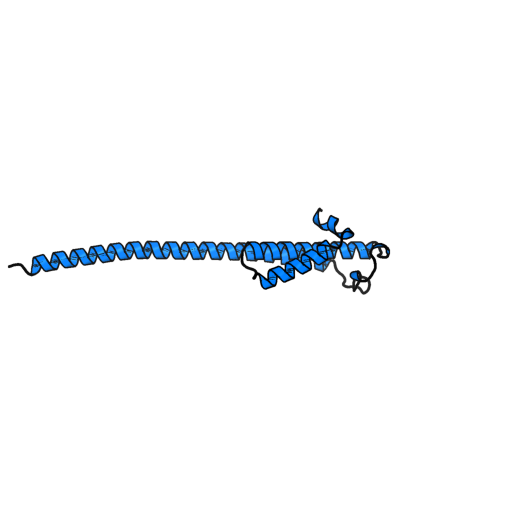0.494 -15.852 1.00 90.25 86 ARG A C 1
ATOM 677 O O . ARG A 1 86 ? 18.287 0.126 -15.090 1.00 90.25 86 ARG A O 1
ATOM 684 N N . TYR A 1 87 ? 19.976 1.525 -15.594 1.00 87.50 87 TYR A N 1
ATOM 685 C CA . TYR A 1 87 ? 19.868 2.325 -14.376 1.00 87.50 87 TYR A CA 1
ATOM 686 C C . TYR A 1 87 ? 18.457 2.910 -14.206 1.00 87.50 87 TYR A C 1
ATOM 688 O O . TYR A 1 87 ? 17.842 2.772 -13.150 1.00 87.50 87 TYR A O 1
ATOM 696 N N . ASN A 1 88 ? 17.881 3.476 -15.269 1.00 87.06 88 ASN A N 1
ATOM 697 C CA . ASN A 1 88 ? 16.521 4.018 -15.240 1.00 87.06 88 ASN A CA 1
ATOM 698 C C . ASN A 1 88 ? 15.458 2.933 -14.987 1.00 87.06 88 ASN A C 1
ATOM 700 O O . ASN A 1 88 ? 14.504 3.151 -14.236 1.00 87.06 88 ASN A O 1
ATOM 704 N N . ARG A 1 89 ? 15.627 1.734 -15.558 1.00 88.50 89 ARG A N 1
ATOM 705 C CA . ARG A 1 89 ? 14.781 0.563 -15.264 1.00 88.50 89 ARG A CA 1
ATOM 706 C C . ARG A 1 89 ? 14.879 0.134 -13.799 1.00 88.50 89 ARG A C 1
ATOM 708 O O . ARG A 1 89 ? 13.852 -0.171 -13.195 1.00 88.50 89 ARG A O 1
ATOM 715 N N . GLU A 1 90 ? 16.077 0.132 -13.224 1.00 89.75 90 GLU A N 1
ATOM 716 C CA . GLU A 1 90 ? 16.306 -0.193 -11.813 1.00 89.75 90 GLU A CA 1
ATOM 717 C C . GLU A 1 90 ? 15.655 0.840 -10.887 1.00 89.75 90 GLU A C 1
ATOM 719 O O . GLU A 1 90 ? 14.891 0.462 -10.000 1.00 89.75 90 GLU A O 1
ATOM 724 N N . GLN A 1 91 ? 15.835 2.141 -11.135 1.00 88.06 91 GLN A N 1
ATOM 725 C CA . GLN A 1 91 ? 15.164 3.188 -10.351 1.00 88.06 91 GLN A CA 1
ATOM 726 C C . GLN A 1 91 ? 13.635 3.076 -10.431 1.00 88.06 91 GLN A C 1
ATOM 728 O O . GLN A 1 91 ? 12.923 3.334 -9.455 1.00 88.06 91 GLN A O 1
ATOM 733 N N . ARG A 1 92 ? 13.099 2.660 -11.584 1.00 88.44 92 ARG A N 1
ATOM 734 C CA . ARG A 1 92 ? 11.650 2.498 -11.774 1.00 88.44 92 ARG A CA 1
ATOM 735 C C . ARG A 1 92 ? 11.148 1.303 -10.984 1.00 88.44 92 ARG A C 1
ATOM 737 O O . ARG A 1 92 ? 10.066 1.347 -10.400 1.00 88.44 92 ARG A O 1
ATOM 744 N N . GLN A 1 93 ? 11.972 0.268 -10.897 1.00 90.31 93 GLN A N 1
ATOM 745 C CA . GLN A 1 93 ? 11.712 -0.863 -10.033 1.00 90.31 93 GLN A CA 1
ATOM 746 C C . GLN A 1 93 ? 11.675 -0.457 -8.549 1.00 90.31 93 GLN A C 1
ATOM 748 O O . GLN A 1 93 ? 10.746 -0.862 -7.850 1.00 90.31 93 GLN A O 1
ATOM 753 N N . VAL A 1 94 ? 12.606 0.388 -8.074 1.00 91.25 94 VAL A N 1
ATOM 754 C CA . VAL A 1 94 ? 12.573 0.942 -6.699 1.00 91.25 94 VAL A CA 1
ATOM 755 C C . VAL A 1 94 ? 11.261 1.684 -6.435 1.00 91.25 94 VAL A C 1
ATOM 757 O O . VAL A 1 94 ? 10.655 1.524 -5.369 1.00 91.25 94 VAL A O 1
ATOM 760 N N . TYR A 1 95 ? 10.806 2.489 -7.400 1.00 91.69 95 TYR A N 1
ATOM 761 C CA . TYR A 1 95 ? 9.525 3.188 -7.314 1.00 91.69 95 TYR A CA 1
ATOM 762 C C . TYR A 1 95 ? 8.365 2.201 -7.127 1.00 91.69 95 TYR A C 1
ATOM 764 O O . TYR A 1 95 ? 7.595 2.345 -6.175 1.00 91.69 95 TYR A O 1
ATOM 772 N N . TYR A 1 96 ? 8.268 1.167 -7.971 1.00 91.50 96 TYR A N 1
ATOM 773 C CA . TYR A 1 96 ? 7.203 0.168 -7.850 1.00 91.50 96 TYR A CA 1
ATOM 774 C C . TYR A 1 96 ? 7.257 -0.573 -6.515 1.00 91.50 96 TYR A C 1
ATOM 776 O O . TYR A 1 96 ? 6.218 -0.749 -5.886 1.00 91.50 96 TYR A O 1
ATOM 784 N N . TRP A 1 97 ? 8.445 -0.941 -6.026 1.00 91.12 97 TRP A N 1
ATOM 785 C CA . TRP A 1 97 ? 8.575 -1.570 -4.709 1.00 91.12 97 TRP A CA 1
ATOM 786 C C . TRP A 1 97 ? 8.107 -0.673 -3.572 1.00 91.12 97 TRP A C 1
ATOM 788 O O . TRP A 1 97 ? 7.368 -1.128 -2.704 1.00 91.12 97 TRP A O 1
ATOM 798 N N . THR A 1 98 ? 8.459 0.609 -3.621 1.00 93.00 98 THR A N 1
ATOM 799 C CA . THR A 1 98 ? 8.034 1.600 -2.625 1.00 93.00 98 THR A CA 1
ATOM 800 C C . THR A 1 98 ? 6.507 1.733 -2.570 1.00 93.00 98 THR A C 1
ATOM 802 O O . THR A 1 98 ? 5.927 1.832 -1.486 1.00 93.00 98 THR A O 1
ATOM 805 N N . VAL A 1 99 ? 5.842 1.721 -3.729 1.00 94.69 99 VAL A N 1
ATOM 806 C CA . VAL A 1 99 ? 4.375 1.773 -3.815 1.00 94.69 99 VAL A CA 1
ATOM 807 C C . VAL A 1 99 ? 3.748 0.457 -3.349 1.00 94.69 99 VAL A C 1
ATOM 809 O O . VAL A 1 99 ? 2.820 0.480 -2.541 1.00 94.69 99 VAL A O 1
ATOM 812 N N . ASN A 1 100 ? 4.281 -0.686 -3.787 1.00 94.12 100 ASN A N 1
ATOM 813 C CA . ASN A 1 100 ? 3.765 -2.010 -3.433 1.00 94.12 100 ASN A CA 1
ATOM 814 C C . ASN A 1 100 ? 3.880 -2.293 -1.929 1.00 94.12 100 ASN A C 1
ATOM 816 O O . ASN A 1 100 ? 2.952 -2.846 -1.342 1.00 94.12 100 ASN A O 1
ATOM 820 N N . GLU A 1 101 ? 4.975 -1.876 -1.287 1.00 93.44 101 GLU A N 1
ATOM 821 C CA . GLU A 1 101 ? 5.157 -1.984 0.165 1.00 93.44 101 GLU A CA 1
ATOM 822 C C . GLU A 1 101 ? 4.054 -1.227 0.917 1.00 93.44 101 GLU A C 1
ATOM 824 O O . GLU A 1 101 ? 3.440 -1.760 1.844 1.00 93.44 101 GLU A O 1
ATOM 829 N N . ASN A 1 102 ? 3.745 -0.004 0.479 1.00 96.25 102 ASN A N 1
ATOM 830 C CA . ASN A 1 102 ? 2.646 0.769 1.043 1.00 96.25 102 ASN A CA 1
ATOM 831 C C . ASN A 1 102 ? 1.291 0.106 0.786 1.00 96.25 102 ASN A C 1
ATOM 833 O O . ASN A 1 102 ? 0.498 -0.019 1.711 1.00 96.25 102 ASN A O 1
ATOM 837 N N . ASN A 1 103 ? 1.027 -0.357 -0.436 1.00 96.38 103 ASN A N 1
ATOM 838 C CA . ASN A 1 103 ? -0.235 -1.015 -0.775 1.00 96.38 103 ASN A CA 1
ATOM 839 C C . ASN A 1 103 ? -0.454 -2.276 0.073 1.00 96.38 103 ASN A C 1
ATOM 841 O O . ASN A 1 103 ? -1.533 -2.451 0.644 1.00 96.38 103 ASN A O 1
ATOM 845 N N . PHE A 1 104 ? 0.587 -3.096 0.244 1.00 95.56 104 PHE A N 1
ATOM 846 C CA . PHE A 1 104 ? 0.553 -4.252 1.136 1.00 95.56 104 PHE A CA 1
ATOM 847 C C . PHE A 1 104 ? 0.301 -3.836 2.586 1.00 95.56 104 PHE A C 1
ATOM 849 O O . PHE A 1 104 ? -0.585 -4.390 3.236 1.00 95.56 104 PHE A O 1
ATOM 856 N N . TYR A 1 105 ? 1.006 -2.820 3.092 1.00 96.56 105 TYR A N 1
ATOM 857 C CA . TYR A 1 105 ? 0.767 -2.298 4.435 1.00 96.56 105 TYR A CA 1
ATOM 858 C C . TYR A 1 105 ? -0.698 -1.866 4.619 1.00 96.56 105 TYR A C 1
ATOM 860 O O . TYR A 1 105 ? -1.370 -2.354 5.529 1.00 96.56 105 TYR A O 1
ATOM 868 N N . GLN A 1 106 ? -1.235 -1.039 3.719 1.00 96.44 106 GLN A N 1
ATOM 869 C CA . GLN A 1 106 ? -2.622 -0.561 3.769 1.00 96.44 106 GLN A CA 1
ATOM 870 C C . GLN A 1 106 ? -3.630 -1.724 3.758 1.00 96.44 106 GLN A C 1
ATOM 872 O O . GLN A 1 106 ? -4.606 -1.701 4.516 1.00 96.44 106 GLN A O 1
ATOM 877 N N . TYR A 1 107 ? -3.375 -2.765 2.959 1.00 96.88 107 TYR A N 1
ATOM 878 C CA . TYR A 1 107 ? -4.185 -3.983 2.926 1.00 96.88 107 TYR A CA 1
ATOM 879 C C . TYR A 1 107 ? -4.117 -4.779 4.233 1.00 96.88 107 TYR A C 1
ATOM 881 O O . TYR A 1 107 ? -5.162 -5.117 4.788 1.00 96.88 107 TYR A O 1
ATOM 889 N N . THR A 1 108 ? -2.926 -5.013 4.799 1.00 95.44 108 THR A N 1
ATOM 890 C CA . THR A 1 108 ? -2.795 -5.725 6.091 1.00 95.44 108 THR A CA 1
ATOM 891 C C . THR A 1 108 ? -3.482 -4.994 7.240 1.00 95.44 108 THR A C 1
ATOM 893 O O . THR A 1 108 ? -3.973 -5.610 8.185 1.00 95.44 108 THR A O 1
ATOM 896 N N . GLN A 1 109 ? -3.559 -3.668 7.153 1.00 95.00 109 GLN A N 1
ATOM 897 C CA . GLN A 1 109 ? -4.306 -2.852 8.093 1.00 95.00 109 GLN A CA 1
ATOM 898 C C . GLN A 1 109 ? -5.809 -2.778 7.761 1.00 95.00 109 GLN A C 1
ATOM 900 O O . GLN A 1 109 ? -6.548 -2.098 8.467 1.00 95.00 109 GLN A O 1
ATOM 905 N N . GLY A 1 110 ? -6.314 -3.461 6.735 1.00 95.06 110 GLY A N 1
ATOM 906 C CA . GLY A 1 110 ? -7.734 -3.469 6.369 1.00 95.06 110 GLY A CA 1
ATOM 907 C C . GLY A 1 110 ? -8.258 -2.122 5.864 1.00 95.06 110 GLY A C 1
ATOM 908 O O . GLY A 1 110 ? -9.441 -1.836 6.019 1.00 95.06 110 GLY A O 1
ATOM 909 N N . MET A 1 111 ? -7.383 -1.274 5.315 1.00 94.69 111 MET A N 1
ATOM 910 C CA . MET A 1 111 ? -7.751 0.009 4.694 1.00 94.69 111 MET A CA 1
ATOM 911 C C . MET A 1 111 ? -7.782 -0.060 3.164 1.00 94.69 111 MET A C 1
ATOM 913 O O . MET A 1 111 ? -8.045 0.944 2.509 1.00 94.69 111 MET A O 1
ATOM 917 N N . MET A 1 112 ? -7.511 -1.234 2.593 1.00 95.69 112 MET A N 1
ATOM 918 C CA . MET A 1 112 ? -7.636 -1.514 1.168 1.00 95.69 112 MET A CA 1
ATOM 919 C C . MET A 1 112 ? -8.609 -2.673 0.977 1.00 95.69 112 MET A C 1
ATOM 921 O O . MET A 1 112 ? -8.509 -3.690 1.662 1.00 95.69 112 MET A O 1
ATOM 925 N N . ASP A 1 113 ? -9.548 -2.499 0.053 1.00 96.94 113 ASP A N 1
ATOM 926 C CA . ASP A 1 113 ? -10.518 -3.530 -0.302 1.00 96.94 113 ASP A CA 1
ATOM 927 C C . ASP A 1 113 ? -9.849 -4.715 -1.018 1.00 96.94 113 ASP A C 1
ATOM 929 O O . ASP A 1 113 ? -8.863 -4.540 -1.740 1.00 96.94 113 ASP A O 1
ATOM 933 N N . GLN A 1 114 ? -10.418 -5.913 -0.861 1.00 96.44 114 GLN A N 1
ATOM 934 C CA . GLN A 1 114 ? -9.893 -7.135 -1.472 1.00 96.44 114 GLN A CA 1
ATOM 935 C C . GLN A 1 114 ? -9.803 -7.033 -3.000 1.00 96.44 114 GLN A C 1
ATOM 937 O O . GLN A 1 114 ? -8.805 -7.453 -3.576 1.00 96.44 114 GLN A O 1
ATOM 942 N N . VAL A 1 115 ? -10.799 -6.437 -3.662 1.00 96.94 115 VAL A N 1
ATO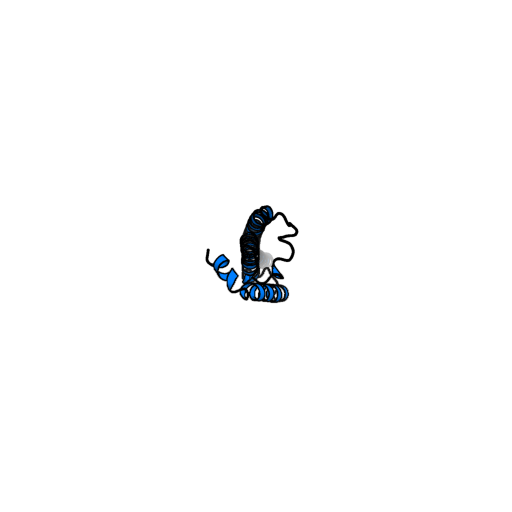M 943 C CA . VAL A 1 115 ? -10.830 -6.316 -5.129 1.00 96.94 115 VAL A CA 1
ATOM 944 C C . VAL A 1 115 ? -9.702 -5.417 -5.633 1.00 96.94 115 VAL A C 1
ATOM 946 O O . VAL A 1 115 ? -9.157 -5.643 -6.714 1.00 96.94 115 VAL A O 1
ATOM 949 N N . ILE A 1 116 ? -9.352 -4.382 -4.868 1.00 95.94 116 ILE A N 1
ATOM 950 C CA . ILE A 1 116 ? -8.221 -3.505 -5.186 1.00 95.94 116 ILE A CA 1
ATOM 951 C C . ILE A 1 116 ? -6.917 -4.260 -4.938 1.00 95.94 116 ILE A C 1
ATOM 953 O O . ILE A 1 116 ? -6.058 -4.297 -5.816 1.00 95.94 116 ILE A O 1
ATOM 957 N N . TRP A 1 117 ? -6.800 -4.918 -3.785 1.00 96.81 117 TRP A N 1
ATOM 958 C CA . TRP A 1 117 ? -5.613 -5.688 -3.432 1.00 96.81 117 TRP A CA 1
ATOM 959 C C . TRP A 1 117 ? -5.295 -6.790 -4.446 1.00 96.81 117 TRP A C 1
ATOM 961 O O . TRP A 1 117 ? -4.140 -6.947 -4.830 1.00 96.81 117 TRP A O 1
ATOM 971 N N . ASP A 1 118 ? -6.299 -7.511 -4.944 1.00 96.88 118 ASP A N 1
ATOM 972 C CA . ASP A 1 118 ? -6.094 -8.565 -5.938 1.00 96.88 118 ASP A CA 1
ATOM 973 C C . ASP A 1 118 ? -5.480 -8.016 -7.239 1.00 96.88 118 ASP A C 1
ATOM 975 O O . ASP A 1 118 ? -4.631 -8.670 -7.848 1.00 96.88 118 ASP A O 1
ATOM 979 N N . LYS A 1 119 ? -5.837 -6.787 -7.637 1.00 95.88 119 LYS A N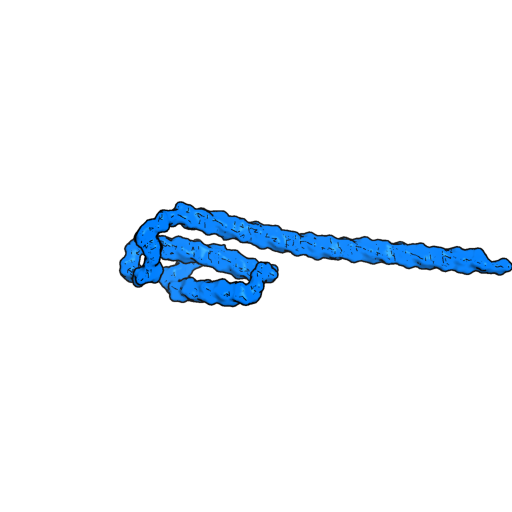 1
ATOM 980 C CA . LYS A 1 119 ? -5.224 -6.102 -8.788 1.00 95.88 119 LYS A CA 1
ATOM 981 C C . LYS A 1 119 ? -3.793 -5.664 -8.490 1.00 95.88 119 LYS A C 1
ATOM 983 O O . LYS A 1 119 ? -2.897 -5.920 -9.291 1.00 95.88 119 LYS A O 1
ATOM 988 N N . GLU A 1 120 ? -3.559 -5.043 -7.337 1.00 95.44 120 GLU A N 1
ATOM 989 C CA . GLU A 1 120 ? -2.216 -4.624 -6.906 1.00 95.44 120 GLU A CA 1
ATOM 990 C C . GLU A 1 120 ? -1.260 -5.818 -6.793 1.00 95.44 120 GLU A C 1
ATOM 992 O O . GLU A 1 120 ? -0.094 -5.747 -7.193 1.00 95.44 120 GLU A O 1
ATOM 997 N N . LYS A 1 121 ? -1.767 -6.962 -6.327 1.00 94.12 121 LYS A N 1
ATOM 998 C CA . LYS A 1 121 ? -1.024 -8.217 -6.271 1.00 94.12 121 LYS A CA 1
ATOM 999 C C . LYS A 1 121 ? -0.628 -8.700 -7.666 1.00 94.12 121 LYS A C 1
ATOM 1001 O O . LYS A 1 121 ? 0.530 -9.057 -7.862 1.00 94.12 121 LYS A O 1
ATOM 1006 N N . GLN A 1 122 ? -1.535 -8.655 -8.644 1.00 94.31 122 GLN A N 1
ATOM 1007 C CA . GLN A 1 122 ? -1.207 -8.992 -10.035 1.00 94.31 122 GLN A CA 1
ATOM 1008 C C . GLN A 1 122 ? -0.116 -8.074 -10.597 1.00 94.31 122 GLN A C 1
ATOM 1010 O O . GLN A 1 122 ? 0.838 -8.556 -11.207 1.00 94.31 122 GLN A O 1
ATOM 1015 N N . TYR A 1 123 ? -0.199 -6.762 -10.356 1.00 90.94 123 TYR A N 1
ATOM 1016 C CA . TYR A 1 123 ? 0.865 -5.836 -10.757 1.00 90.94 123 TYR A CA 1
ATOM 1017 C C . TYR A 1 123 ? 2.194 -6.161 -10.074 1.00 90.94 123 TYR A C 1
ATOM 1019 O O . TYR A 1 123 ? 3.230 -6.197 -10.736 1.00 90.94 123 TYR A O 1
ATOM 1027 N N . THR A 1 124 ? 2.170 -6.465 -8.778 1.00 91.94 124 THR A N 1
ATOM 1028 C CA . THR A 1 124 ? 3.354 -6.879 -8.014 1.00 91.94 124 THR A CA 1
ATOM 1029 C C . THR A 1 124 ? 3.991 -8.140 -8.608 1.00 91.94 124 THR A C 1
ATOM 1031 O O . THR A 1 124 ? 5.207 -8.182 -8.791 1.00 91.94 124 THR A O 1
ATOM 1034 N N . GLU A 1 125 ? 3.188 -9.143 -8.976 1.00 91.94 125 GLU A N 1
ATOM 1035 C CA . GLU A 1 125 ? 3.653 -10.377 -9.623 1.00 91.94 125 GLU A CA 1
ATOM 1036 C C . GLU A 1 125 ? 4.277 -10.104 -11.000 1.00 91.94 125 GLU A C 1
ATOM 1038 O O . GLU A 1 125 ? 5.360 -10.611 -11.300 1.00 91.94 125 GLU A O 1
ATOM 1043 N N . LEU A 1 126 ? 3.650 -9.252 -11.821 1.00 90.00 126 LEU A N 1
ATOM 1044 C CA . LEU A 1 126 ? 4.203 -8.833 -13.114 1.00 90.00 126 LEU A CA 1
ATOM 1045 C C . LEU A 1 126 ? 5.570 -8.161 -12.955 1.00 90.00 126 LEU A C 1
ATOM 1047 O O . LEU A 1 126 ? 6.497 -8.462 -13.706 1.00 90.00 126 LEU A O 1
ATOM 1051 N N . GLN A 1 127 ? 5.722 -7.287 -11.959 1.00 89.00 127 GLN A N 1
ATOM 1052 C CA . GLN A 1 127 ? 7.003 -6.645 -11.678 1.00 89.00 127 GLN A CA 1
ATOM 1053 C C . GLN A 1 127 ? 8.044 -7.656 -11.174 1.00 89.00 127 GLN A C 1
ATOM 1055 O O . GLN A 1 127 ? 9.170 -7.670 -11.668 1.00 89.00 127 GLN A O 1
ATOM 1060 N N . TRP A 1 128 ? 7.657 -8.565 -10.274 1.00 89.94 128 TRP A N 1
ATOM 1061 C CA . TRP A 1 128 ? 8.531 -9.619 -9.745 1.00 89.94 128 TRP A CA 1
ATOM 1062 C C . TRP A 1 128 ? 9.036 -10.596 -10.818 1.00 89.94 128 TRP A C 1
ATOM 1064 O O . TRP A 1 128 ? 10.118 -11.175 -10.683 1.00 89.94 128 TRP A O 1
ATOM 1074 N N . ASN A 1 129 ? 8.292 -10.781 -11.908 1.00 90.88 129 ASN A N 1
ATOM 1075 C CA . ASN A 1 129 ? 8.704 -11.637 -13.023 1.00 90.88 129 ASN A CA 1
ATOM 1076 C C . ASN A 1 129 ? 9.902 -11.082 -13.820 1.00 90.88 129 ASN A C 1
ATOM 1078 O O . ASN A 1 129 ? 10.540 -11.832 -14.559 1.00 90.88 129 ASN A O 1
ATOM 1082 N N . HIS A 1 130 ? 10.292 -9.818 -13.623 1.00 88.94 130 HIS A N 1
ATOM 1083 C CA . HIS A 1 130 ? 11.531 -9.267 -14.175 1.00 88.94 130 HIS A CA 1
ATOM 1084 C C . HIS A 1 130 ? 12.748 -9.701 -13.343 1.00 88.94 130 HIS A C 1
ATOM 1086 O O . HIS A 1 130 ? 13.295 -8.927 -12.562 1.00 88.94 130 HIS A O 1
ATOM 1092 N N . CYS A 1 131 ? 13.203 -10.948 -13.522 1.00 90.19 131 CYS A N 1
ATOM 1093 C CA . CYS A 1 131 ? 14.283 -11.545 -12.721 1.00 90.19 131 CYS A CA 1
ATOM 1094 C C . CYS A 1 131 ? 15.557 -10.684 -12.628 1.00 90.19 131 CYS A C 1
ATOM 1096 O O . CYS A 1 131 ? 16.168 -10.623 -11.566 1.00 90.19 131 CYS A O 1
ATOM 1098 N N . HIS A 1 132 ? 15.936 -9.990 -13.707 1.00 89.31 132 HIS A N 1
ATOM 1099 C CA . HIS A 1 132 ? 17.124 -9.129 -13.751 1.00 89.31 132 HIS A CA 1
ATOM 1100 C C . HIS A 1 132 ? 17.019 -7.886 -12.848 1.00 89.31 132 HIS A C 1
ATOM 1102 O O . HIS A 1 132 ? 18.047 -7.336 -12.472 1.00 89.31 132 HIS A O 1
ATOM 1108 N N . LEU A 1 133 ? 15.810 -7.481 -12.443 1.00 91.12 133 LEU A N 1
ATOM 1109 C CA . LEU A 1 133 ? 15.566 -6.334 -11.559 1.00 91.12 133 LEU A CA 1
ATOM 1110 C C . LEU A 1 133 ? 15.308 -6.719 -10.097 1.00 91.12 133 LEU A C 1
ATOM 1112 O O . LEU A 1 133 ? 15.130 -5.840 -9.259 1.00 91.12 133 LEU A O 1
ATOM 1116 N N . ARG A 1 134 ? 15.273 -8.014 -9.756 1.00 90.31 134 ARG A N 1
ATOM 1117 C CA . ARG A 1 134 ? 14.982 -8.451 -8.377 1.00 90.31 134 ARG A CA 1
ATOM 1118 C C . ARG A 1 134 ? 16.026 -7.987 -7.370 1.00 90.31 134 ARG A C 1
ATOM 1120 O O . ARG A 1 134 ? 15.666 -7.687 -6.243 1.00 90.31 134 ARG A O 1
ATOM 1127 N N . HIS A 1 135 ? 17.283 -7.872 -7.791 1.00 89.50 135 HIS A N 1
ATOM 1128 C CA . HIS A 1 135 ? 18.386 -7.435 -6.933 1.00 89.50 135 HIS A CA 1
ATOM 1129 C C . HIS A 1 135 ? 18.147 -6.045 -6.315 1.00 89.50 135 HIS A C 1
ATOM 1131 O O . HIS A 1 135 ? 18.606 -5.769 -5.215 1.00 89.50 135 HIS A O 1
ATOM 1137 N N . VAL A 1 136 ? 17.367 -5.193 -6.989 1.00 88.31 136 VAL A N 1
ATOM 1138 C CA . VAL A 1 136 ? 16.985 -3.856 -6.513 1.00 88.31 136 VAL A CA 1
ATOM 1139 C C . VAL A 1 136 ? 16.118 -3.917 -5.248 1.00 88.31 136 VAL A C 1
ATOM 1141 O O . VAL A 1 136 ? 16.052 -2.952 -4.497 1.00 88.31 136 VAL A O 1
ATOM 1144 N N . PHE A 1 137 ? 15.432 -5.036 -5.007 1.00 78.75 137 PHE A N 1
ATOM 1145 C CA . PHE A 1 137 ? 14.652 -5.256 -3.788 1.00 78.75 137 PHE A CA 1
ATOM 1146 C C . PHE A 1 137 ? 15.525 -5.629 -2.579 1.00 78.75 137 PHE A C 1
ATOM 1148 O O 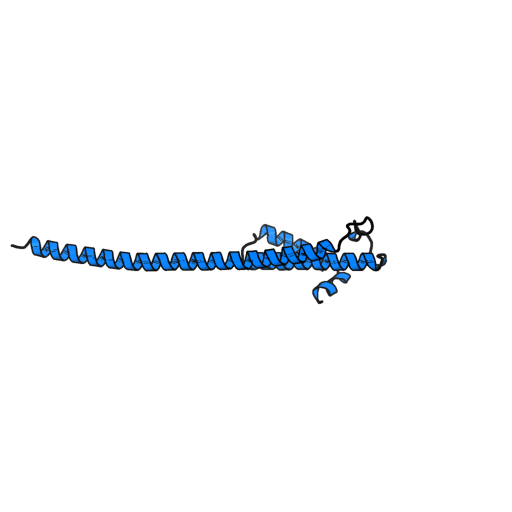. PHE A 1 137 ? 15.126 -5.398 -1.444 1.00 78.75 137 PHE A O 1
ATOM 1155 N N . GLU A 1 138 ? 16.687 -6.241 -2.818 1.00 60.22 138 GLU A N 1
ATOM 1156 C CA . GLU A 1 138 ? 17.572 -6.793 -1.780 1.00 60.22 138 GLU A CA 1
ATOM 1157 C C . GLU A 1 138 ? 18.630 -5.787 -1.287 1.00 60.22 138 GLU A C 1
ATOM 1159 O O . GLU A 1 138 ? 19.384 -6.102 -0.365 1.00 60.22 138 GLU A O 1
ATOM 1164 N N . ALA A 1 139 ? 18.690 -4.605 -1.909 1.00 49.00 139 ALA A N 1
ATOM 1165 C CA . ALA A 1 139 ? 19.628 -3.520 -1.617 1.00 49.00 139 ALA A CA 1
ATOM 1166 C C . ALA A 1 139 ? 19.056 -2.509 -0.610 1.00 49.00 139 ALA A C 1
ATOM 1168 O O . ALA A 1 139 ? 19.834 -2.065 0.266 1.00 49.00 139 ALA A O 1
#

Radius of gyration: 30.1 Å; chains: 1; bounding box: 75×26×85 Å